Protein AF-A0A3P7IXB2-F1 (afdb_monomer)

Radius of gyration: 16.25 Å; Cα contacts (8 Å, |Δi|>4): 157; chains: 1; bounding box: 38×36×44 Å

Structure (mmCIF, N/CA/C/O backbone):
data_AF-A0A3P7IXB2-F1
#
_entry.id   AF-A0A3P7IXB2-F1
#
loop_
_atom_site.group_PDB
_atom_site.id
_atom_site.type_symbol
_atom_site.label_atom_id
_atom_site.label_alt_id
_atom_site.label_comp_id
_atom_site.label_asym_id
_atom_site.label_entity_id
_atom_site.label_seq_id
_atom_site.pdbx_PDB_ins_code
_atom_site.Cartn_x
_atom_site.Cartn_y
_atom_site.Cartn_z
_atom_site.occupancy
_atom_site.B_iso_or_equiv
_atom_site.auth_seq_id
_atom_site.auth_comp_id
_atom_site.auth_asym_id
_atom_site.auth_atom_id
_atom_site.pdbx_PDB_model_num
ATOM 1 N N . MET A 1 1 ? 11.953 5.520 -25.710 1.00 60.50 1 MET A N 1
ATOM 2 C CA . MET A 1 1 ? 11.787 6.071 -24.340 1.00 60.50 1 MET A CA 1
ATOM 3 C C . MET A 1 1 ? 10.949 7.355 -24.285 1.00 60.50 1 MET A C 1
ATOM 5 O O . MET A 1 1 ? 10.132 7.464 -23.379 1.00 60.50 1 MET A O 1
ATOM 9 N N . THR A 1 2 ? 11.073 8.294 -25.234 1.00 67.38 2 THR A N 1
ATOM 10 C CA . THR A 1 2 ? 10.300 9.560 -25.266 1.00 67.38 2 THR A CA 1
ATOM 11 C C . THR A 1 2 ? 8.777 9.359 -25.219 1.00 67.38 2 THR A C 1
ATOM 13 O O . THR A 1 2 ? 8.088 10.057 -24.486 1.00 67.38 2 THR A O 1
ATOM 16 N N . SER A 1 3 ? 8.253 8.348 -25.917 1.00 66.19 3 SER A N 1
ATOM 17 C CA . SER A 1 3 ? 6.817 8.024 -25.958 1.00 66.19 3 SER A CA 1
ATOM 18 C C . SER A 1 3 ? 6.224 7.598 -24.606 1.00 66.19 3 SER A C 1
ATOM 20 O O . SER A 1 3 ? 5.110 7.994 -24.279 1.00 66.19 3 SER A O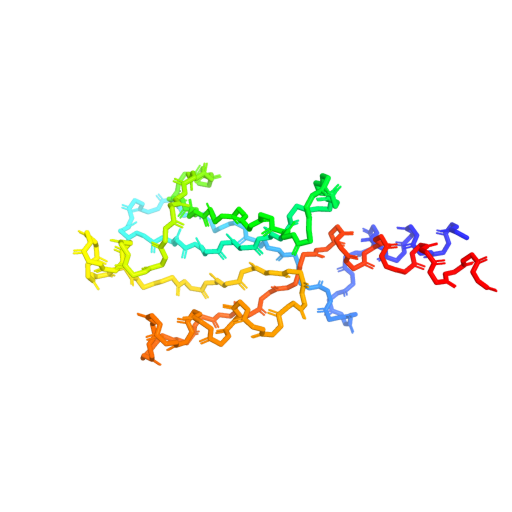 1
ATOM 22 N N . ILE A 1 4 ? 6.965 6.832 -23.795 1.00 65.69 4 ILE A N 1
ATOM 23 C CA . ILE A 1 4 ? 6.534 6.402 -22.450 1.00 65.69 4 ILE A CA 1
ATOM 24 C C . ILE A 1 4 ? 6.483 7.596 -21.497 1.00 65.69 4 ILE A C 1
ATOM 26 O O . ILE A 1 4 ? 5.548 7.729 -20.709 1.00 65.69 4 ILE A O 1
ATOM 30 N N . LYS A 1 5 ? 7.475 8.486 -21.597 1.00 66.81 5 LYS A N 1
ATOM 31 C CA . LYS A 1 5 ? 7.547 9.692 -20.775 1.00 66.81 5 LYS A CA 1
ATOM 32 C C . LYS A 1 5 ? 6.380 10.639 -21.076 1.00 66.81 5 LYS A C 1
ATOM 34 O O . LYS A 1 5 ? 5.683 11.039 -20.152 1.00 66.81 5 LYS A O 1
ATOM 39 N N . ILE A 1 6 ? 6.091 10.865 -22.361 1.00 70.19 6 ILE A N 1
ATOM 40 C CA . ILE A 1 6 ? 4.933 11.653 -22.809 1.00 70.19 6 ILE A CA 1
ATOM 41 C C . ILE A 1 6 ? 3.620 11.047 -22.294 1.00 70.19 6 ILE A C 1
ATOM 43 O O . ILE A 1 6 ? 2.797 11.768 -21.740 1.00 70.19 6 ILE A O 1
ATOM 47 N N . ARG A 1 7 ? 3.429 9.724 -22.415 1.00 65.88 7 ARG A N 1
ATOM 48 C CA . ARG A 1 7 ? 2.219 9.049 -21.906 1.00 65.88 7 ARG A CA 1
ATOM 49 C C . ARG A 1 7 ? 2.036 9.223 -20.404 1.00 65.88 7 ARG A C 1
ATOM 51 O O . ARG A 1 7 ? 0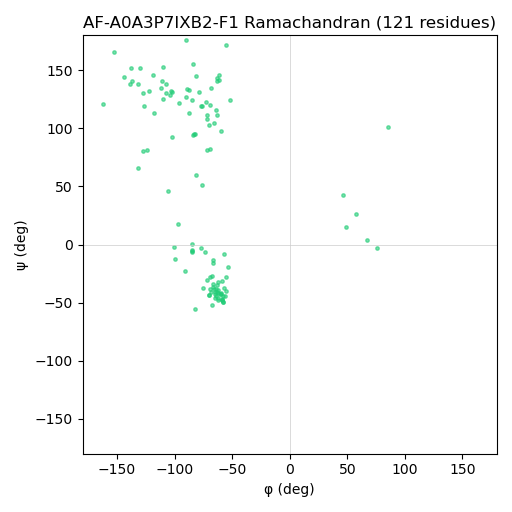.936 9.502 -19.952 1.00 65.88 7 ARG A O 1
ATOM 58 N N . SER A 1 8 ? 3.122 9.095 -19.647 1.00 65.50 8 SER A N 1
ATOM 59 C CA . SER A 1 8 ? 3.113 9.344 -18.209 1.00 65.50 8 SER A CA 1
ATOM 60 C C . SER A 1 8 ? 2.671 10.776 -17.896 1.00 65.50 8 SER A C 1
ATOM 62 O O . SER A 1 8 ? 1.822 10.994 -17.037 1.00 65.50 8 SER A O 1
ATOM 64 N N . GLU A 1 9 ? 3.242 11.762 -18.583 1.00 70.69 9 GLU A N 1
ATOM 65 C CA . GLU A 1 9 ? 2.979 13.186 -18.347 1.00 70.69 9 GLU A CA 1
ATOM 66 C C . GLU A 1 9 ? 1.561 13.612 -18.763 1.00 70.69 9 GLU A C 1
ATOM 68 O O . GLU A 1 9 ? 1.003 14.516 -18.148 1.00 70.6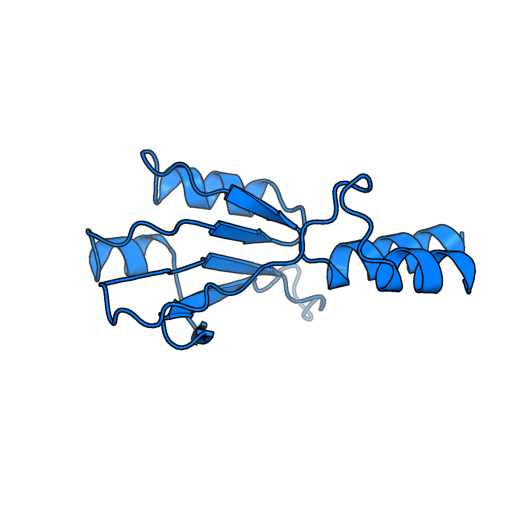9 9 GLU A O 1
ATOM 73 N N . GLN A 1 10 ? 0.950 12.929 -19.736 1.00 73.00 10 GLN A N 1
ATOM 74 C CA . GLN A 1 10 ? -0.388 13.240 -20.252 1.00 73.00 10 GLN A CA 1
ATOM 75 C C . GLN A 1 10 ? -1.538 13.021 -19.254 1.00 73.00 10 GLN A C 1
ATOM 77 O O . GLN A 1 10 ? -2.626 13.531 -19.510 1.00 73.00 10 GLN A O 1
ATOM 82 N N . GLN A 1 11 ? -1.326 12.289 -18.148 1.00 67.38 11 GLN A N 1
ATOM 83 C CA . GLN A 1 11 ? -2.366 11.966 -17.150 1.00 67.38 11 GLN A CA 1
ATOM 84 C C . GLN A 1 11 ? -3.682 11.487 -17.792 1.00 67.38 11 GLN A C 1
ATOM 86 O O . GLN A 1 11 ? -4.778 11.921 -17.427 1.00 67.38 11 GLN A O 1
ATOM 91 N N . ASN A 1 12 ? -3.582 10.632 -18.809 1.00 69.31 12 ASN A N 1
ATOM 92 C CA . ASN A 1 12 ? -4.743 10.253 -19.592 1.00 69.31 12 ASN A CA 1
ATOM 93 C C . ASN A 1 12 ? -5.666 9.336 -18.778 1.00 69.31 12 ASN A C 1
ATOM 95 O O . ASN A 1 12 ? -5.382 8.161 -18.620 1.00 69.31 12 ASN A O 1
ATOM 99 N N . SER A 1 13 ? -6.826 9.834 -18.348 1.00 66.12 13 SER A N 1
ATOM 100 C CA . SER A 1 13 ? -7.796 9.058 -17.555 1.00 66.12 13 SER A CA 1
ATOM 101 C C . SER A 1 13 ? -8.232 7.707 -18.157 1.00 66.12 13 SER A C 1
ATOM 103 O O . SER A 1 13 ? -8.723 6.850 -17.420 1.00 66.12 13 SER A O 1
ATOM 105 N N . SER A 1 14 ? -8.052 7.490 -19.467 1.00 66.25 14 SER A N 1
ATOM 106 C CA . SER A 1 14 ? -8.372 6.227 -20.142 1.00 66.25 14 SER A CA 1
ATOM 107 C C . SER A 1 14 ? -7.261 5.171 -20.074 1.00 66.25 14 SER A C 1
ATOM 109 O O . SER A 1 14 ? -7.470 4.061 -20.555 1.00 66.25 14 SER A O 1
ATOM 111 N N . ASP A 1 15 ? -6.075 5.494 -19.551 1.00 61.31 15 ASP A N 1
ATOM 112 C CA . ASP A 1 15 ? -4.938 4.563 -19.478 1.00 61.31 15 ASP A CA 1
ATOM 113 C C . ASP A 1 15 ? -4.970 3.641 -18.244 1.00 61.31 15 ASP A C 1
ATOM 115 O O . ASP A 1 15 ? -4.151 2.730 -18.128 1.00 61.31 15 ASP A O 1
ATOM 119 N N . GLY A 1 16 ? -5.928 3.857 -17.336 1.00 54.59 16 GLY A N 1
ATOM 120 C CA . GLY A 1 16 ? -6.079 3.088 -16.100 1.00 54.59 16 GLY A CA 1
ATOM 121 C C . GLY A 1 16 ? -5.063 3.440 -15.007 1.00 54.59 16 GLY A C 1
ATOM 122 O O . GLY A 1 16 ? -5.179 2.929 -13.893 1.00 54.59 16 GLY A O 1
ATOM 123 N N . ILE A 1 17 ? -4.112 4.341 -15.271 1.00 55.78 17 ILE A N 1
ATOM 124 C CA . ILE A 1 17 ? -3.150 4.857 -14.297 1.00 55.78 17 ILE A CA 1
ATOM 125 C C . ILE A 1 17 ? -3.826 5.982 -13.521 1.00 55.78 17 ILE A C 1
ATOM 127 O O . ILE A 1 17 ? -3.843 7.149 -13.914 1.00 55.78 17 ILE A O 1
ATOM 131 N N . ARG A 1 18 ? -4.386 5.634 -12.364 1.00 54.28 18 ARG A N 1
ATOM 132 C CA . ARG A 1 18 ? -4.942 6.628 -11.445 1.00 54.28 18 ARG A CA 1
ATOM 133 C C . ARG A 1 18 ? -3.833 7.181 -10.558 1.00 54.28 18 ARG A C 1
ATOM 135 O O . ARG A 1 18 ? -3.127 6.436 -9.886 1.00 54.28 18 ARG A O 1
ATOM 142 N N . VAL A 1 19 ? -3.680 8.502 -10.567 1.00 51.81 19 VAL A N 1
ATOM 143 C CA . VAL A 1 19 ? -2.853 9.211 -9.587 1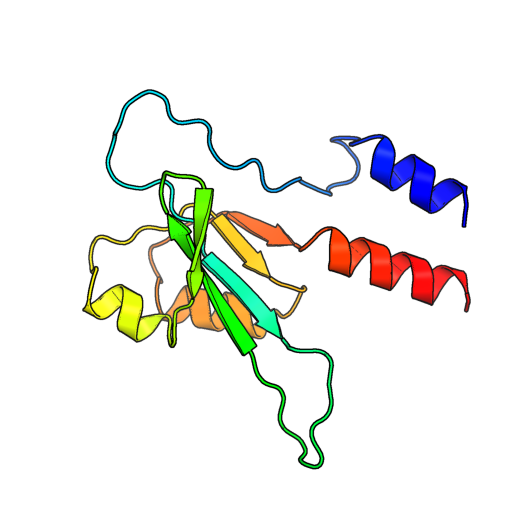.00 51.81 19 VAL A CA 1
ATOM 144 C C . VAL A 1 19 ? -3.541 9.090 -8.229 1.00 51.81 19 VAL A C 1
ATOM 146 O O . VAL A 1 19 ? -4.754 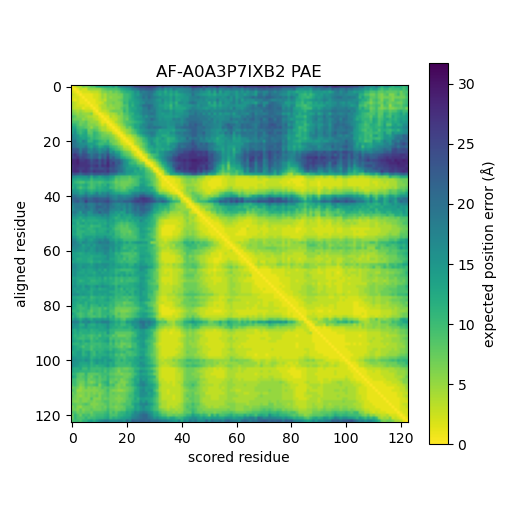9.288 -8.145 1.00 51.81 19 VAL A O 1
ATOM 149 N N . LEU A 1 20 ? -2.775 8.766 -7.181 1.00 48.78 20 LEU A N 1
ATOM 150 C CA . LEU A 1 20 ? -3.223 8.943 -5.801 1.00 48.78 20 LEU A CA 1
ATOM 151 C C . LEU A 1 20 ? -3.522 10.433 -5.614 1.00 48.78 20 LEU A C 1
ATOM 153 O O . LEU A 1 20 ? -2.611 11.243 -5.438 1.00 48.78 20 LEU A O 1
ATOM 157 N N . ASN A 1 21 ? -4.794 10.799 -5.724 1.00 47.41 21 ASN A N 1
ATOM 158 C CA . ASN A 1 21 ? -5.238 12.149 -5.441 1.00 47.41 21 ASN A CA 1
ATOM 159 C C . ASN A 1 21 ? -5.419 12.246 -3.937 1.00 47.41 21 ASN A C 1
ATOM 161 O O . ASN A 1 21 ? -6.465 11.884 -3.403 1.00 47.41 21 ASN A O 1
ATOM 165 N N . LEU A 1 22 ? -4.374 12.733 -3.274 1.00 46.66 22 LEU A N 1
ATOM 166 C CA . LEU A 1 22 ? -4.438 13.098 -1.869 1.00 46.66 22 LEU A CA 1
ATOM 167 C C . LEU A 1 22 ? -5.627 14.041 -1.668 1.00 46.66 22 LEU A C 1
ATOM 169 O O . LEU A 1 22 ? -5.811 15.026 -2.393 1.00 46.66 22 LEU A O 1
ATOM 173 N N . ALA A 1 23 ? -6.511 13.655 -0.760 1.00 45.28 23 ALA A N 1
ATOM 174 C CA . ALA A 1 23 ? -7.786 14.316 -0.609 1.00 45.28 23 ALA A CA 1
ATOM 175 C C . ALA A 1 23 ? -7.582 15.698 0.028 1.00 45.28 23 ALA A C 1
ATOM 177 O O . ALA A 1 23 ? -7.275 15.807 1.211 1.00 45.28 23 ALA A O 1
ATOM 178 N N . GLN A 1 24 ? -7.822 16.764 -0.742 1.00 46.47 24 GLN A N 1
ATOM 179 C CA . GLN A 1 24 ? -7.857 18.134 -0.222 1.00 46.47 24 GLN A CA 1
ATOM 180 C C . GLN A 1 24 ? -9.118 18.349 0.623 1.00 46.47 24 GLN A C 1
ATOM 182 O O . GLN A 1 24 ? -10.118 18.894 0.154 1.00 46.47 24 GLN A O 1
ATOM 187 N N . ASP A 1 25 ? -9.099 17.914 1.879 1.00 45.78 25 ASP A N 1
ATOM 188 C CA . ASP A 1 25 ? -10.199 18.187 2.797 1.00 45.78 25 ASP A CA 1
ATOM 189 C C . ASP A 1 25 ? -10.010 19.532 3.511 1.00 45.78 25 ASP A C 1
ATOM 191 O O . ASP A 1 25 ? -9.117 19.709 4.338 1.00 45.78 25 ASP A O 1
ATOM 195 N N . LYS A 1 26 ? -10.894 20.491 3.213 1.00 47.62 26 LYS A N 1
ATOM 196 C CA . LYS A 1 26 ? -10.984 21.786 3.910 1.00 47.62 26 LYS A CA 1
ATOM 197 C C . LYS A 1 26 ? -11.835 21.724 5.191 1.00 47.62 26 LYS A C 1
ATOM 199 O O . LYS A 1 26 ? -11.938 22.729 5.886 1.00 47.62 26 LYS A O 1
ATOM 204 N N . SER A 1 27 ? -12.467 20.587 5.503 1.00 45.38 27 SER A N 1
ATOM 205 C CA . SER A 1 27 ? -13.545 20.491 6.503 1.00 45.38 27 SER A CA 1
ATOM 206 C C . SER A 1 27 ? -13.138 19.955 7.884 1.00 45.38 27 SER A C 1
ATOM 208 O O . SER A 1 27 ? -13.965 19.912 8.791 1.00 45.38 27 SER A O 1
ATOM 210 N N . GLY A 1 28 ? -11.879 19.560 8.105 1.00 42.00 28 GLY A N 1
ATOM 211 C CA . GLY A 1 28 ? -11.414 19.110 9.430 1.00 42.00 28 GLY A CA 1
ATOM 212 C C . GLY A 1 28 ? -12.029 17.784 9.927 1.00 42.00 28 GLY A C 1
ATOM 213 O O . GLY A 1 28 ? -11.702 17.329 11.033 1.00 42.00 28 GLY A O 1
ATOM 214 N N . GLY A 1 29 ? -12.855 17.115 9.114 1.00 40.84 29 GLY A N 1
ATOM 215 C CA . GLY A 1 29 ? -13.511 15.839 9.408 1.00 40.84 29 GLY A CA 1
ATOM 216 C C . GLY A 1 29 ? -12.523 14.697 9.662 1.00 40.84 29 GLY A C 1
ATOM 217 O O . GLY A 1 29 ? -11.405 14.672 9.156 1.00 40.84 29 GLY A O 1
ATOM 218 N N . LYS A 1 30 ? -12.861 13.766 10.559 1.00 45.62 30 LYS A N 1
ATOM 219 C CA . LYS A 1 30 ? -11.992 12.661 11.012 1.00 45.62 30 LYS A CA 1
ATOM 220 C C . LYS A 1 30 ? -11.754 11.578 9.935 1.00 45.62 30 LYS A C 1
ATOM 222 O O . LYS A 1 30 ? -12.580 10.704 9.763 1.00 45.62 30 LYS A O 1
ATOM 227 N N . PHE A 1 31 ? -10.558 11.640 9.326 1.00 47.31 31 PHE A N 1
ATOM 228 C CA . PHE A 1 31 ? -9.776 10.604 8.616 1.00 47.31 31 PHE A CA 1
ATOM 229 C C . PHE A 1 31 ? -10.101 10.381 7.128 1.00 47.31 31 PHE A C 1
ATOM 231 O O . PHE A 1 31 ? -11.014 9.651 6.756 1.00 47.31 31 PHE A O 1
ATOM 238 N N . LEU A 1 32 ? -9.253 10.948 6.269 1.00 57.47 32 LEU A N 1
ATOM 239 C CA . LEU A 1 32 ? -8.958 10.436 4.932 1.00 57.47 32 LEU A CA 1
ATOM 240 C C . LEU A 1 32 ? -7.603 9.748 5.047 1.00 57.47 32 LEU A C 1
ATOM 242 O O . LEU A 1 32 ? -6.582 10.422 5.035 1.00 57.47 32 LEU A O 1
ATOM 246 N N . ALA A 1 33 ? -7.597 8.444 5.306 1.00 69.38 33 ALA A N 1
ATOM 247 C CA . ALA A 1 33 ? -6.359 7.722 5.549 1.00 69.38 33 ALA A CA 1
ATOM 248 C C . ALA A 1 33 ? -6.159 6.651 4.486 1.00 69.38 33 ALA A C 1
ATOM 250 O O . ALA A 1 33 ? -6.948 5.718 4.383 1.00 69.38 33 ALA A O 1
ATOM 251 N N . GLY A 1 34 ? -5.146 6.818 3.650 1.00 84.31 34 GLY A N 1
ATOM 252 C CA . GLY A 1 34 ? -4.659 5.759 2.778 1.00 84.31 34 GLY A CA 1
ATOM 253 C C . GLY A 1 34 ? -3.681 4.866 3.535 1.00 84.31 34 GLY A C 1
ATOM 254 O O . GLY A 1 34 ? -3.053 5.296 4.506 1.00 84.31 34 GLY A O 1
ATOM 255 N N . VAL A 1 35 ? -3.541 3.629 3.083 1.00 90.06 35 VAL A N 1
ATOM 256 C CA . VAL A 1 35 ? -2.443 2.742 3.472 1.00 90.06 35 VAL A CA 1
ATOM 257 C C . VAL A 1 35 ? -1.559 2.543 2.252 1.00 90.06 35 VAL A C 1
ATOM 259 O O . VAL A 1 35 ? -2.080 2.305 1.169 1.00 90.06 35 VAL A O 1
ATOM 262 N N . ALA A 1 36 ? -0.245 2.635 2.416 1.00 90.19 36 ALA A N 1
ATOM 263 C CA . ALA A 1 36 ? 0.719 2.288 1.384 1.00 90.19 36 ALA A CA 1
ATOM 264 C C . ALA A 1 36 ? 1.668 1.211 1.911 1.00 90.19 36 ALA A C 1
ATOM 266 O O . ALA A 1 36 ? 2.186 1.350 3.018 1.00 90.19 36 ALA A O 1
ATOM 267 N N . ILE A 1 37 ? 1.879 0.155 1.129 1.00 91.62 37 ILE A N 1
ATOM 268 C CA . ILE A 1 37 ? 2.868 -0.889 1.408 1.00 91.62 37 ILE A CA 1
ATOM 269 C C . ILE A 1 37 ? 3.745 -1.044 0.179 1.00 91.62 37 ILE A C 1
ATOM 271 O O . ILE A 1 37 ? 3.230 -1.175 -0.929 1.00 91.62 37 ILE A O 1
ATOM 275 N N . ASP A 1 38 ? 5.051 -1.022 0.391 1.00 88.81 38 ASP A N 1
ATOM 276 C CA . ASP A 1 38 ? 6.041 -1.155 -0.670 1.00 88.81 38 ASP A CA 1
ATOM 277 C C . ASP A 1 38 ? 7.181 -2.048 -0.194 1.00 88.81 38 ASP A C 1
ATOM 279 O O . ASP A 1 38 ? 7.617 -1.919 0.956 1.00 88.81 38 ASP A O 1
ATOM 283 N N . ASP A 1 39 ? 7.667 -2.950 -1.044 1.00 87.06 39 ASP A N 1
ATOM 284 C CA . ASP A 1 39 ? 8.878 -3.694 -0.727 1.00 87.06 39 ASP A CA 1
ATOM 285 C C . ASP A 1 39 ? 10.132 -2.869 -1.051 1.00 87.06 39 ASP A C 1
ATOM 287 O O . ASP A 1 39 ? 10.192 -2.054 -1.971 1.00 87.06 39 ASP A O 1
ATOM 291 N N . THR A 1 40 ? 11.173 -3.016 -0.237 1.00 78.38 40 THR A N 1
ATOM 292 C CA . THR A 1 40 ? 12.455 -2.407 -0.553 1.00 78.38 40 THR A CA 1
ATOM 293 C C . THR A 1 40 ? 13.122 -3.257 -1.623 1.00 78.38 40 THR A C 1
ATOM 295 O O . THR A 1 40 ? 13.484 -4.412 -1.369 1.00 78.38 40 THR A O 1
ATOM 298 N N . PHE A 1 41 ? 13.387 -2.664 -2.786 1.00 66.06 41 PHE A N 1
ATOM 299 C CA . PHE A 1 41 ? 14.317 -3.226 -3.761 1.00 66.06 41 PHE A CA 1
ATOM 300 C C . PHE A 1 41 ? 15.744 -3.149 -3.213 1.00 66.06 41 PHE A C 1
ATOM 302 O O . PHE A 1 41 ? 16.503 -2.234 -3.513 1.00 66.06 41 PHE A O 1
ATOM 309 N N . ASN A 1 42 ? 16.102 -4.117 -2.378 1.00 56.84 42 ASN A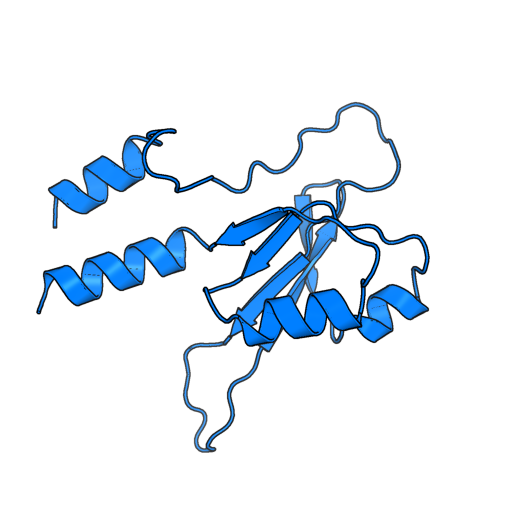 N 1
ATOM 310 C CA . ASN A 1 42 ? 17.472 -4.554 -2.193 1.00 56.84 42 ASN A CA 1
ATOM 311 C C . ASN A 1 42 ? 17.456 -5.923 -1.534 1.00 56.84 42 ASN A C 1
ATOM 313 O O . ASN A 1 42 ? 16.934 -6.117 -0.437 1.00 56.84 42 ASN A O 1
ATOM 317 N N . ILE A 1 43 ? 18.057 -6.873 -2.237 1.00 55.16 43 ILE A N 1
ATOM 318 C CA . ILE A 1 43 ? 18.413 -8.167 -1.690 1.00 55.16 43 ILE A CA 1
ATOM 319 C C . ILE A 1 43 ? 19.472 -7.831 -0.647 1.00 55.16 43 ILE A C 1
ATOM 321 O O . ILE A 1 43 ? 20.592 -7.439 -0.981 1.00 55.16 43 ILE A O 1
ATOM 325 N N . THR A 1 44 ? 19.096 -7.873 0.626 1.00 62.50 44 THR A N 1
ATOM 326 C CA . THR A 1 44 ? 20.098 -7.896 1.689 1.00 62.50 44 THR A CA 1
ATOM 327 C C . THR A 1 44 ? 21.047 -9.079 1.424 1.00 62.50 44 THR A C 1
ATOM 329 O O . THR A 1 44 ? 20.779 -9.927 0.575 1.00 62.50 44 THR A O 1
ATOM 332 N N . GLN A 1 45 ? 22.153 -9.216 2.158 1.00 75.69 45 GLN A N 1
ATOM 333 C CA . GLN A 1 45 ? 22.964 -10.447 2.064 1.00 75.69 45 GLN A CA 1
ATOM 334 C C . GLN A 1 45 ? 22.168 -11.736 2.387 1.00 75.69 45 GLN A C 1
ATOM 336 O O . GLN A 1 45 ? 22.671 -12.842 2.213 1.00 75.69 45 GLN A O 1
ATOM 341 N N . TYR A 1 46 ? 20.930 -11.589 2.864 1.00 75.00 46 TYR A N 1
ATOM 342 C CA . TYR A 1 46 ? 19.986 -12.646 3.156 1.00 75.00 46 TYR A CA 1
ATOM 343 C C . TYR A 1 46 ? 18.817 -12.637 2.161 1.00 75.00 46 TYR A C 1
ATOM 345 O O . TYR A 1 46 ? 18.398 -11.595 1.654 1.00 75.00 46 TYR A O 1
ATOM 353 N N . ASN A 1 47 ? 18.219 -13.811 1.957 1.00 76.00 47 ASN A N 1
ATOM 354 C CA . ASN A 1 47 ? 17.036 -14.003 1.115 1.00 76.00 47 ASN A CA 1
ATOM 355 C C . ASN A 1 47 ? 15.740 -13.516 1.798 1.00 76.00 47 ASN A C 1
ATOM 357 O O . ASN A 1 47 ? 14.764 -14.259 1.878 1.00 76.00 47 ASN A O 1
ATOM 361 N N . PHE A 1 48 ? 15.716 -12.283 2.307 1.00 76.38 48 PHE A N 1
ATOM 362 C CA . PHE A 1 48 ? 14.491 -11.621 2.757 1.00 76.38 48 PHE A CA 1
ATOM 363 C C . PHE A 1 48 ? 14.372 -10.218 2.155 1.00 76.38 48 PHE A C 1
ATOM 365 O O . PHE A 1 48 ? 15.376 -9.568 1.853 1.00 76.38 48 PHE A O 1
ATOM 372 N N . ARG A 1 49 ? 13.127 -9.761 1.984 1.00 80.31 49 ARG A N 1
ATOM 373 C CA . ARG A 1 49 ? 12.775 -8.394 1.582 1.00 80.31 49 ARG A CA 1
ATOM 374 C C . ARG A 1 49 ? 12.119 -7.685 2.758 1.00 80.31 49 ARG A C 1
ATOM 376 O O . ARG A 1 49 ? 11.349 -8.305 3.488 1.00 80.31 49 ARG A O 1
ATOM 383 N N . LEU A 1 50 ? 12.432 -6.408 2.938 1.00 85.25 50 LEU A N 1
ATOM 384 C CA . LEU A 1 50 ? 11.752 -5.559 3.909 1.00 85.25 50 LEU A CA 1
ATOM 385 C C . LEU A 1 50 ? 10.552 -4.904 3.226 1.00 85.25 50 LEU A C 1
ATOM 387 O O . LEU A 1 50 ? 10.700 -4.383 2.127 1.00 85.25 50 LEU A O 1
ATOM 391 N N . ALA A 1 51 ? 9.388 -4.915 3.869 1.00 88.25 51 ALA A N 1
ATOM 392 C CA . ALA A 1 51 ? 8.241 -4.124 3.439 1.00 88.25 51 ALA A CA 1
ATOM 393 C C . ALA A 1 51 ? 8.120 -2.883 4.328 1.00 88.25 51 ALA A C 1
ATOM 395 O O . ALA A 1 51 ? 8.174 -2.986 5.554 1.00 88.25 51 ALA A O 1
ATOM 396 N N . ALA A 1 52 ? 7.971 -1.715 3.713 1.00 90.12 52 ALA A N 1
ATOM 397 C CA . ALA A 1 52 ? 7.681 -0.466 4.394 1.00 90.12 52 ALA A CA 1
ATOM 398 C C . ALA A 1 52 ? 6.173 -0.214 4.354 1.00 90.12 52 ALA A C 1
ATOM 400 O O . ALA A 1 52 ? 5.577 -0.129 3.281 1.00 90.12 52 ALA A O 1
ATOM 401 N N . LEU A 1 53 ? 5.565 -0.075 5.530 1.00 91.44 53 LEU A N 1
ATOM 402 C CA . LEU A 1 53 ? 4.163 0.286 5.687 1.00 91.44 53 LEU A CA 1
ATOM 403 C C . LEU A 1 53 ? 4.061 1.757 6.100 1.00 91.44 53 LEU A C 1
ATOM 405 O O . LEU A 1 53 ? 4.730 2.233 7.018 1.00 91.44 53 LEU A O 1
ATOM 409 N N . MET A 1 54 ? 3.188 2.483 5.414 1.00 90.81 54 MET A N 1
ATOM 410 C CA . MET A 1 54 ? 2.925 3.889 5.664 1.00 90.81 54 MET A CA 1
ATOM 411 C C . MET A 1 54 ? 1.422 4.140 5.734 1.00 90.81 54 MET A C 1
ATOM 413 O O . MET A 1 54 ? 0.644 3.639 4.922 1.00 90.81 54 MET A O 1
ATOM 417 N N . VAL A 1 55 ? 1.013 4.958 6.698 1.00 88.69 55 VAL A N 1
ATOM 418 C CA . VAL A 1 55 ? -0.360 5.439 6.845 1.00 88.69 55 VAL A CA 1
ATOM 419 C C . VAL A 1 55 ? -0.384 6.921 6.520 1.00 88.69 55 VAL A C 1
ATOM 421 O O . VAL A 1 55 ? 0.352 7.701 7.122 1.00 88.69 55 VAL A O 1
ATOM 424 N N . ALA A 1 56 ? -1.236 7.322 5.583 1.00 84.38 56 ALA A N 1
ATOM 425 C CA . ALA A 1 56 ? -1.465 8.735 5.324 1.00 84.38 56 ALA A CA 1
ATOM 426 C C . ALA A 1 56 ? -2.410 9.313 6.387 1.00 84.38 56 ALA A C 1
ATOM 428 O O . ALA A 1 56 ? -3.463 8.739 6.678 1.00 84.38 56 ALA A O 1
ATOM 429 N N . ASP A 1 57 ? -2.039 10.450 6.972 1.00 73.50 57 ASP A N 1
ATOM 430 C CA . ASP A 1 57 ? -2.939 11.243 7.802 1.00 73.50 57 ASP A CA 1
ATOM 431 C C . ASP A 1 57 ? -3.711 12.283 6.970 1.00 73.50 57 ASP A C 1
ATOM 433 O O . ASP A 1 57 ? -3.489 12.464 5.778 1.00 73.50 57 ASP A O 1
ATOM 437 N N . LYS A 1 58 ? -4.628 13.012 7.613 1.00 71.31 58 LYS A N 1
ATOM 438 C CA . LYS A 1 58 ? -5.464 14.027 6.944 1.00 71.31 58 LYS A CA 1
ATOM 439 C C . LYS A 1 58 ? -4.706 15.248 6.417 1.00 71.31 58 LYS A C 1
ATOM 441 O O . LYS A 1 58 ? -5.313 16.113 5.797 1.00 71.31 58 LYS A O 1
ATOM 446 N N . LYS A 1 59 ? -3.452 15.419 6.827 1.00 71.19 59 LYS A N 1
ATOM 447 C CA . LYS A 1 59 ? -2.595 16.527 6.399 1.00 71.19 59 LYS A CA 1
ATOM 448 C C . LYS A 1 59 ? -1.691 16.079 5.256 1.00 71.19 59 LYS A C 1
ATOM 450 O O . LYS A 1 59 ? -0.658 16.707 5.034 1.00 71.19 59 LYS A O 1
ATOM 455 N N . ASP A 1 60 ? -2.049 14.970 4.610 1.00 70.44 60 ASP A N 1
ATOM 456 C CA . ASP A 1 60 ? -1.281 14.323 3.558 1.00 70.44 60 ASP A CA 1
ATOM 457 C C . ASP A 1 60 ? 0.135 13.938 4.008 1.00 70.44 60 ASP A C 1
ATOM 459 O O . ASP A 1 60 ? 1.059 13.829 3.202 1.00 70.44 60 ASP A O 1
ATOM 463 N N . ARG A 1 61 ? 0.329 13.719 5.318 1.00 77.06 61 ARG A N 1
ATOM 464 C CA . ARG A 1 61 ? 1.606 13.255 5.861 1.00 77.06 61 ARG A CA 1
ATOM 465 C C . ARG A 1 61 ? 1.607 11.739 5.892 1.00 77.06 61 ARG A C 1
ATOM 467 O O . ARG A 1 61 ? 0.726 11.124 6.489 1.00 77.06 61 ARG A O 1
ATOM 474 N N . GLY A 1 62 ? 2.635 11.151 5.299 1.00 81.69 62 GLY A N 1
ATOM 475 C CA . GLY A 1 62 ? 2.943 9.740 5.466 1.00 81.69 62 GLY A CA 1
ATOM 476 C C . GLY A 1 62 ? 3.595 9.490 6.822 1.00 81.69 62 GLY A C 1
ATOM 477 O O . GLY A 1 62 ? 4.657 10.041 7.107 1.00 81.69 62 GLY A O 1
ATOM 478 N N . LEU A 1 63 ? 2.957 8.680 7.662 1.00 84.50 63 LEU A N 1
ATOM 479 C CA . LEU A 1 63 ? 3.513 8.214 8.927 1.00 84.50 63 LEU A CA 1
ATOM 480 C C . LEU A 1 63 ? 3.968 6.761 8.761 1.00 84.50 63 LEU A C 1
ATOM 482 O O . LEU A 1 63 ? 3.169 5.948 8.288 1.00 84.50 63 LEU A O 1
ATOM 486 N N . PRO A 1 64 ? 5.210 6.415 9.137 1.00 88.00 64 PRO A N 1
ATOM 487 C CA . PRO A 1 64 ? 5.631 5.023 9.148 1.00 88.00 64 PRO A CA 1
ATOM 488 C C . PRO A 1 64 ? 4.782 4.249 10.157 1.00 88.00 64 PRO A C 1
ATOM 490 O O . PRO A 1 64 ? 4.426 4.770 11.218 1.00 88.00 64 PRO A O 1
ATOM 493 N N . ALA A 1 65 ? 4.455 3.012 9.817 1.00 87.44 65 ALA A N 1
ATOM 494 C CA . ALA A 1 65 ? 3.785 2.093 10.715 1.00 87.44 65 ALA A CA 1
ATOM 495 C C . ALA A 1 65 ? 4.403 0.704 10.584 1.00 87.44 65 ALA A C 1
ATOM 497 O O . ALA A 1 65 ? 4.919 0.346 9.529 1.00 87.44 65 ALA A O 1
ATOM 498 N N . ASP A 1 66 ? 4.330 -0.067 11.663 1.00 84.94 66 ASP A N 1
ATOM 499 C CA . ASP A 1 66 ? 4.964 -1.382 11.710 1.00 84.94 66 ASP A CA 1
ATOM 500 C C . ASP A 1 66 ? 4.076 -2.435 11.040 1.00 84.94 66 ASP A C 1
ATOM 502 O O . ASP A 1 66 ? 4.480 -3.101 10.093 1.00 84.94 66 ASP A O 1
ATOM 506 N N . GLU A 1 67 ? 2.827 -2.563 11.505 1.00 88.25 67 GLU A N 1
ATOM 507 C CA . GLU A 1 67 ? 1.933 -3.648 11.096 1.00 88.25 67 GLU A CA 1
ATOM 508 C C . GLU A 1 67 ? 0.468 -3.209 10.988 1.00 88.25 67 GLU A C 1
ATOM 510 O O . GLU A 1 67 ? -0.055 -2.454 11.815 1.00 88.25 67 GLU A O 1
ATOM 515 N N . LEU A 1 68 ? -0.243 -3.775 10.007 1.00 87.44 68 LEU A N 1
ATOM 516 C CA . LEU A 1 68 ? -1.667 -3.517 9.762 1.00 87.44 68 LEU A CA 1
ATOM 517 C C . LEU A 1 68 ? -2.558 -3.878 10.959 1.00 87.44 68 LEU A C 1
ATOM 519 O O . LEU A 1 68 ? -3.458 -3.116 11.320 1.00 87.44 68 LEU A O 1
ATOM 523 N N . PHE A 1 69 ? -2.292 -5.015 11.606 1.00 88.19 69 PHE A N 1
ATOM 524 C CA . PHE A 1 69 ? -3.045 -5.457 12.783 1.00 88.19 69 PHE A CA 1
ATOM 525 C C . PHE A 1 69 ? -2.833 -4.533 13.980 1.00 88.19 69 PHE A C 1
ATOM 527 O O . PHE A 1 69 ? -3.778 -4.244 14.715 1.00 88.19 69 PHE A O 1
ATOM 534 N N . THR A 1 70 ? -1.617 -4.016 14.144 1.00 87.75 70 THR A N 1
ATOM 535 C CA . THR A 1 70 ? -1.295 -3.049 15.194 1.00 87.75 70 THR A CA 1
ATOM 536 C C . THR A 1 70 ? -2.050 -1.741 14.974 1.00 87.75 70 THR A C 1
ATOM 538 O O . THR A 1 70 ? -2.666 -1.234 15.913 1.00 87.75 70 THR A O 1
ATOM 541 N N . ILE A 1 71 ? -2.129 -1.251 13.731 1.00 86.88 71 ILE A N 1
ATOM 542 C CA . ILE A 1 71 ? -2.963 -0.086 13.394 1.00 86.88 71 ILE A CA 1
ATOM 543 C C . ILE A 1 71 ? -4.425 -0.348 13.763 1.00 86.88 71 ILE A C 1
ATOM 545 O O . ILE A 1 71 ? -5.033 0.475 14.443 1.00 86.88 71 ILE A O 1
ATOM 549 N N . LYS A 1 72 ? -4.990 -1.496 13.366 1.00 86.56 72 LYS A N 1
ATOM 550 C CA . LYS A 1 72 ? -6.387 -1.842 13.672 1.00 86.56 72 LYS A CA 1
ATOM 551 C C . LYS A 1 72 ? -6.640 -1.980 15.176 1.00 86.56 72 LYS A C 1
ATOM 553 O O . LYS A 1 72 ? -7.711 -1.614 15.646 1.00 86.56 72 LYS A O 1
ATOM 558 N N . LYS A 1 73 ? -5.666 -2.475 15.942 1.00 87.75 73 LYS A N 1
ATOM 559 C CA . LYS A 1 73 ? -5.756 -2.601 17.403 1.00 87.75 73 LYS A CA 1
ATOM 560 C C . LYS A 1 73 ? -5.730 -1.241 18.104 1.00 87.75 73 LYS A C 1
ATOM 562 O O . LYS A 1 73 ? -6.504 -1.029 19.031 1.00 87.75 73 LYS A O 1
ATOM 567 N N . ILE A 1 74 ? -4.848 -0.335 17.676 1.00 86.31 74 ILE A N 1
ATOM 568 C CA . ILE A 1 74 ? -4.705 1.007 18.269 1.00 86.31 74 ILE A CA 1
ATOM 569 C C . ILE A 1 74 ? -5.857 1.920 17.824 1.00 86.31 74 ILE A C 1
ATOM 571 O O . ILE A 1 74 ? -6.375 2.703 18.617 1.00 86.31 74 ILE A O 1
ATOM 575 N N . PHE A 1 75 ? -6.292 1.787 16.571 1.00 85.31 75 PHE A N 1
ATOM 576 C CA . PHE A 1 75 ? -7.383 2.551 15.978 1.00 85.31 75 PHE A CA 1
ATOM 577 C C . PHE A 1 75 ? -8.421 1.612 15.334 1.00 85.31 75 PHE A C 1
ATOM 579 O O . PHE A 1 75 ? -8.448 1.464 14.112 1.00 85.31 75 PHE A O 1
ATOM 586 N N . PRO A 1 76 ? -9.332 1.003 16.118 1.00 86.38 76 PRO A N 1
ATOM 587 C CA . PRO A 1 76 ? -10.365 0.103 15.591 1.00 86.38 76 PRO A CA 1
ATOM 588 C C . PRO A 1 76 ? -11.289 0.756 14.561 1.00 86.38 76 PRO A C 1
ATOM 590 O O . PRO A 1 76 ? -11.717 0.103 13.612 1.00 86.38 76 PRO A O 1
ATOM 593 N N . GLU A 1 77 ? -11.531 2.058 14.694 1.00 85.81 77 GLU A N 1
ATOM 594 C CA . GLU A 1 77 ? -12.340 2.861 13.767 1.00 85.81 77 GLU A CA 1
ATOM 595 C C . GLU A 1 77 ? -11.594 3.227 12.472 1.00 85.81 77 GLU A C 1
ATOM 597 O O . GLU A 1 77 ? -12.146 3.880 11.585 1.00 85.81 77 GLU A O 1
ATOM 602 N N . PHE A 1 78 ? -10.317 2.847 12.352 1.00 85.06 78 PHE A N 1
ATOM 603 C CA . PHE A 1 78 ? -9.520 3.120 11.167 1.00 85.06 78 PHE A CA 1
ATOM 604 C C . PHE A 1 78 ? -10.122 2.410 9.953 1.00 85.06 78 PHE A C 1
ATOM 606 O O . PHE A 1 78 ? -10.108 1.179 9.844 1.00 85.06 78 PHE A O 1
ATOM 613 N N . LYS A 1 79 ? -10.661 3.214 9.034 1.00 86.19 79 LYS A N 1
ATOM 614 C CA . LYS A 1 79 ? -11.301 2.767 7.799 1.00 86.19 79 LYS A CA 1
ATOM 615 C C . LYS A 1 79 ? -10.628 3.437 6.604 1.00 86.19 79 LYS A C 1
ATOM 617 O O . LYS A 1 79 ? -11.119 4.462 6.121 1.00 86.19 79 LYS A O 1
ATOM 622 N N . PRO A 1 80 ? -9.481 2.905 6.151 1.00 87.25 80 PRO A N 1
ATOM 623 C CA . PRO A 1 80 ? -8.769 3.497 5.038 1.00 87.25 80 PRO A CA 1
ATOM 624 C C . PRO A 1 80 ? -9.593 3.445 3.755 1.00 87.25 80 PRO A C 1
ATOM 626 O O . PRO A 1 80 ? -10.285 2.459 3.516 1.00 87.25 80 PRO A O 1
ATOM 629 N N . LYS A 1 81 ? -9.544 4.508 2.948 1.00 86.62 81 LYS A N 1
ATOM 630 C CA . LYS A 1 81 ? -10.306 4.591 1.685 1.00 86.62 81 LYS A CA 1
ATOM 631 C C . LYS A 1 81 ? -9.526 4.070 0.487 1.00 86.62 81 LYS A C 1
ATOM 633 O O . LYS A 1 81 ? -10.121 3.693 -0.518 1.00 86.62 81 LYS A O 1
ATOM 638 N N . GLU A 1 82 ? -8.208 4.066 0.603 1.00 86.94 82 GLU A N 1
ATOM 639 C CA . GLU A 1 82 ? -7.277 3.762 -0.472 1.00 86.94 82 GLU A CA 1
ATOM 640 C C . GLU A 1 82 ? -6.180 2.853 0.076 1.00 86.94 82 GLU A C 1
ATOM 642 O O . GLU A 1 82 ? -5.728 3.020 1.214 1.00 86.94 82 GLU A O 1
ATOM 647 N N . PHE A 1 83 ? -5.772 1.885 -0.733 1.00 89.38 83 PHE A N 1
ATOM 648 C CA . PHE A 1 83 ? -4.651 1.001 -0.465 1.00 89.38 83 PHE A CA 1
ATOM 649 C C . PHE A 1 83 ? -3.707 1.050 -1.664 1.00 89.38 83 PHE A C 1
ATOM 651 O O . PHE A 1 83 ? -4.112 0.719 -2.774 1.00 89.38 83 PHE A O 1
ATOM 658 N N . LEU A 1 84 ? -2.469 1.481 -1.452 1.00 88.56 84 LEU A N 1
ATOM 659 C CA . LEU A 1 84 ? -1.439 1.630 -2.471 1.00 88.56 84 LEU A CA 1
ATOM 660 C C . LEU A 1 84 ? -0.378 0.539 -2.305 1.00 88.56 84 LEU A C 1
ATOM 662 O O . LEU A 1 84 ? 0.159 0.368 -1.214 1.00 88.56 84 LEU A O 1
ATOM 666 N N . SER A 1 85 ? -0.041 -0.159 -3.386 1.00 88.31 85 SER A N 1
ATOM 667 C CA . SER A 1 85 ? 1.054 -1.137 -3.397 1.00 88.31 85 SER A CA 1
ATOM 668 C C . SER A 1 85 ? 1.669 -1.301 -4.794 1.00 88.31 85 SER A C 1
ATOM 670 O O . SER A 1 85 ? 1.137 -0.828 -5.804 1.00 88.31 85 SER A O 1
ATOM 672 N N . ASP A 1 86 ? 2.835 -1.926 -4.852 1.00 79.94 86 ASP A N 1
ATOM 673 C CA . ASP A 1 86 ? 3.616 -2.344 -6.012 1.00 79.94 86 ASP A CA 1
ATOM 674 C C . ASP A 1 86 ? 3.149 -3.681 -6.632 1.00 79.94 86 ASP A C 1
ATOM 676 O O . ASP A 1 86 ? 3.909 -4.630 -6.715 1.00 79.94 86 ASP A O 1
ATOM 680 N N . GLU A 1 87 ? 1.895 -3.790 -7.090 1.00 70.50 87 GLU A N 1
ATOM 681 C CA . GLU A 1 87 ? 1.325 -5.010 -7.732 1.00 70.50 87 GLU A CA 1
ATOM 682 C C . GLU A 1 87 ? 1.567 -6.343 -6.971 1.00 70.50 87 GLU A C 1
ATOM 684 O O . GLU A 1 87 ? 1.343 -7.435 -7.495 1.00 70.50 87 GLU A O 1
ATOM 689 N N . ALA A 1 88 ? 1.971 -6.285 -5.702 1.00 78.19 88 ALA A N 1
ATOM 690 C CA . ALA A 1 88 ? 2.181 -7.445 -4.859 1.00 78.19 88 ALA A CA 1
ATOM 691 C C . ALA A 1 88 ? 0.838 -7.861 -4.252 1.00 78.19 88 ALA A C 1
ATOM 693 O O . ALA A 1 88 ? 0.402 -7.357 -3.215 1.00 78.19 88 ALA A O 1
ATOM 694 N N . LEU A 1 89 ? 0.157 -8.806 -4.911 1.00 80.62 89 LEU A N 1
ATOM 695 C CA . LEU A 1 89 ? -1.165 -9.278 -4.482 1.00 80.62 89 LEU A CA 1
ATOM 696 C C . LEU A 1 89 ? -1.172 -9.791 -3.029 1.00 80.62 89 LEU A C 1
ATOM 698 O O . LEU A 1 89 ? -2.190 -9.680 -2.349 1.00 80.62 89 LEU A O 1
ATOM 702 N N . SER A 1 90 ? -0.035 -10.291 -2.530 1.00 87.75 90 SER A N 1
ATOM 703 C CA . SER A 1 90 ? 0.145 -10.670 -1.124 1.00 87.75 90 SER A CA 1
ATOM 704 C C . SER A 1 90 ? -0.156 -9.519 -0.162 1.00 87.75 90 SER A C 1
ATOM 706 O O . SER A 1 90 ? -0.908 -9.721 0.785 1.00 87.75 90 SER A O 1
ATOM 708 N N . PHE A 1 91 ? 0.321 -8.300 -0.437 1.00 90.50 91 PHE A N 1
ATOM 709 C CA . PHE A 1 91 ? 0.068 -7.152 0.437 1.00 90.50 91 PHE A CA 1
ATOM 710 C C . PHE A 1 91 ? -1.414 -6.772 0.475 1.00 90.50 91 PHE A C 1
ATOM 712 O O . PHE A 1 91 ? -1.944 -6.449 1.538 1.00 90.50 91 PHE A O 1
ATOM 719 N N . TYR A 1 92 ? -2.112 -6.850 -0.663 1.00 89.25 92 TYR A N 1
ATOM 720 C CA . TYR A 1 92 ? -3.552 -6.590 -0.692 1.00 89.25 92 TYR A CA 1
ATOM 721 C C . TYR A 1 9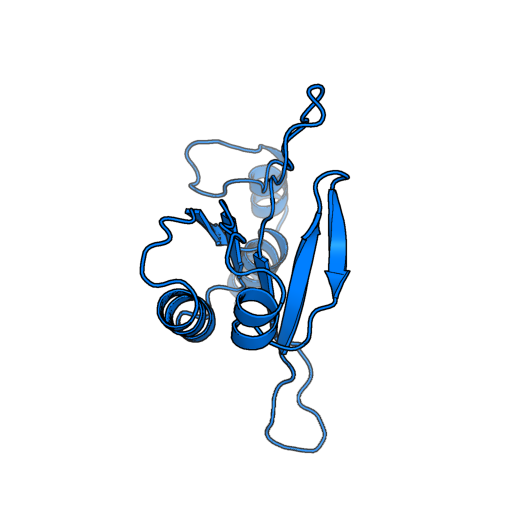2 ? -4.354 -7.684 0.026 1.00 89.25 92 TYR A C 1
ATOM 723 O O . TYR A 1 92 ? -5.312 -7.382 0.739 1.00 89.25 92 TYR A O 1
ATOM 731 N N . ASN A 1 93 ? -3.951 -8.948 -0.115 1.00 90.69 93 ASN A N 1
ATOM 732 C CA . ASN A 1 93 ? -4.577 -10.056 0.600 1.00 90.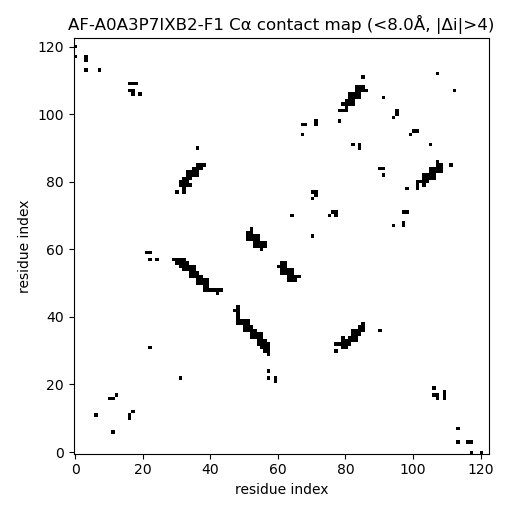69 93 ASN A CA 1
ATOM 733 C C . ASN A 1 93 ? -4.422 -9.889 2.118 1.00 90.69 93 ASN A C 1
ATOM 735 O O . ASN A 1 93 ? -5.419 -9.954 2.836 1.00 90.69 93 ASN A O 1
ATOM 739 N N . ASP A 1 94 ? -3.216 -9.579 2.598 1.00 90.81 94 ASP A N 1
ATOM 740 C CA . ASP A 1 94 ? -2.949 -9.336 4.021 1.00 90.81 94 ASP A CA 1
ATOM 741 C C . ASP A 1 94 ? -3.742 -8.131 4.545 1.00 90.81 94 ASP A C 1
ATOM 743 O O . ASP A 1 94 ? -4.330 -8.173 5.631 1.00 90.81 94 ASP A O 1
ATOM 747 N N . TYR A 1 95 ? -3.859 -7.078 3.733 1.00 92.38 95 TYR A N 1
ATOM 748 C CA . TYR A 1 95 ? -4.745 -5.954 4.016 1.00 92.38 95 TYR A CA 1
ATOM 749 C C . TYR A 1 95 ? -6.207 -6.384 4.176 1.00 92.38 95 TYR A C 1
ATOM 751 O O . TYR A 1 95 ? -6.865 -5.955 5.125 1.00 92.38 95 TYR A O 1
ATOM 759 N N . LYS A 1 96 ? -6.727 -7.255 3.305 1.00 92.81 96 LYS A N 1
ATOM 760 C CA . LYS A 1 96 ? -8.097 -7.774 3.421 1.00 92.81 96 LYS A CA 1
ATOM 761 C C . LYS A 1 96 ? -8.285 -8.677 4.640 1.00 92.81 96 LYS A C 1
ATOM 763 O O . LYS A 1 96 ? -9.389 -8.700 5.173 1.00 92.81 96 LYS A O 1
ATOM 768 N N . VAL A 1 97 ? -7.245 -9.350 5.130 1.00 93.56 97 VAL A N 1
ATOM 769 C CA . VAL A 1 97 ? -7.311 -10.077 6.410 1.00 93.56 97 VAL A CA 1
ATOM 770 C C . VAL A 1 97 ? -7.391 -9.101 7.589 1.00 93.56 97 VAL A C 1
ATOM 772 O O . VAL A 1 97 ? -8.209 -9.293 8.487 1.00 93.56 97 VAL A O 1
ATOM 775 N N . ALA A 1 98 ? -6.594 -8.029 7.584 1.00 91.75 98 ALA A N 1
ATOM 776 C CA . ALA A 1 98 ? -6.610 -7.022 8.650 1.00 91.75 98 ALA A CA 1
ATOM 777 C C . ALA A 1 98 ? -7.868 -6.124 8.627 1.00 91.75 98 ALA A C 1
ATOM 779 O O . ALA A 1 98 ? -8.333 -5.661 9.672 1.00 91.75 98 ALA A O 1
ATOM 780 N N . PHE A 1 99 ? -8.437 -5.884 7.441 1.00 91.88 99 PHE A N 1
ATOM 781 C CA . PHE A 1 99 ? -9.592 -5.013 7.201 1.00 91.88 99 PHE A CA 1
ATOM 782 C C . PHE A 1 99 ? -10.656 -5.706 6.316 1.00 91.88 99 PHE A C 1
ATOM 784 O O . PHE A 1 99 ? -10.928 -5.256 5.194 1.00 91.88 99 PHE A O 1
ATOM 791 N N . PRO A 1 100 ? -11.307 -6.780 6.804 1.00 92.00 100 PRO A N 1
ATOM 792 C CA . PRO A 1 100 ? -12.182 -7.630 5.985 1.00 92.00 100 PRO A CA 1
ATOM 793 C C . PRO A 1 100 ? -13.385 -6.884 5.410 1.00 92.00 100 PRO A C 1
ATOM 795 O O . PRO A 1 100 ? -13.682 -7.003 4.220 1.00 92.00 100 PRO A O 1
ATOM 798 N N . GLU A 1 101 ? -14.018 -6.029 6.210 1.00 90.25 101 GLU A N 1
ATOM 799 C CA . GLU A 1 101 ? -15.203 -5.259 5.811 1.00 90.25 101 GLU A CA 1
ATOM 800 C C . GLU A 1 101 ? -14.873 -3.954 5.070 1.00 90.25 101 GLU A C 1
ATOM 802 O O . GLU A 1 101 ? -15.768 -3.180 4.720 1.00 90.25 101 GLU A O 1
ATOM 807 N N . ASN A 1 102 ? -13.589 -3.658 4.852 1.00 89.62 102 ASN A N 1
ATOM 808 C CA . ASN A 1 102 ? -13.195 -2.426 4.189 1.00 89.62 102 ASN A CA 1
ATOM 809 C C . ASN A 1 102 ? -13.154 -2.585 2.661 1.00 89.62 102 ASN A C 1
ATOM 811 O O . ASN A 1 102 ? -12.558 -3.525 2.134 1.00 89.62 102 ASN A O 1
ATOM 815 N N . ASN A 1 103 ? -13.749 -1.622 1.958 1.00 87.44 103 ASN A N 1
ATOM 816 C CA . ASN A 1 103 ? -13.813 -1.537 0.499 1.00 87.44 103 ASN A CA 1
ATOM 817 C C . ASN A 1 103 ? -12.856 -0.460 -0.027 1.00 87.44 103 ASN A C 1
ATOM 819 O O . ASN A 1 103 ? -13.248 0.381 -0.836 1.00 87.44 103 ASN A O 1
ATOM 823 N N . ALA A 1 104 ? -11.620 -0.446 0.477 1.00 88.31 104 ALA A N 1
ATOM 824 C CA . ALA A 1 104 ? -10.614 0.487 -0.005 1.00 88.31 104 ALA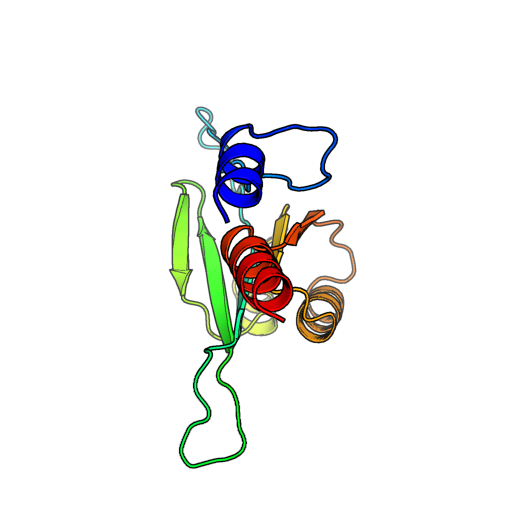 A CA 1
ATOM 825 C C . ALA A 1 104 ? -10.326 0.265 -1.494 1.00 88.31 104 ALA A C 1
ATOM 827 O O . ALA A 1 104 ? -10.253 -0.873 -1.969 1.00 88.31 104 ALA A O 1
ATOM 828 N N . LEU A 1 105 ? -10.129 1.366 -2.214 1.00 86.50 105 LEU A N 1
ATOM 829 C CA . LEU A 1 105 ? -9.691 1.343 -3.599 1.00 86.50 105 LEU A CA 1
ATOM 830 C C . LEU A 1 105 ? -8.237 0.862 -3.661 1.00 86.50 105 LEU A C 1
ATOM 832 O O . LEU A 1 105 ? -7.356 1.497 -3.081 1.00 86.50 105 LEU A O 1
ATOM 836 N N . LEU A 1 106 ? -7.992 -0.241 -4.370 1.00 85.88 106 LEU A N 1
ATOM 837 C CA . LEU A 1 106 ? -6.640 -0.696 -4.688 1.00 85.88 106 LEU A CA 1
ATOM 838 C C . LEU A 1 106 ? -6.036 0.227 -5.753 1.00 85.88 106 LEU A C 1
ATOM 840 O O . LEU A 1 106 ? -6.592 0.398 -6.839 1.00 85.88 106 LEU A O 1
ATOM 844 N N . LEU A 1 107 ? -4.896 0.814 -5.422 1.00 84.19 107 LEU A N 1
ATOM 845 C CA . LEU A 1 107 ? -4.110 1.699 -6.261 1.00 84.19 107 LEU A CA 1
ATOM 846 C C . LEU A 1 107 ? -2.728 1.089 -6.480 1.00 84.19 107 LEU A C 1
ATOM 848 O O . LEU A 1 107 ? -2.150 0.472 -5.585 1.00 84.19 107 LEU A O 1
ATOM 852 N N . PHE A 1 108 ? -2.175 1.323 -7.665 1.00 81.38 108 PHE A N 1
ATOM 853 C CA . PHE A 1 108 ? -0.825 0.896 -8.007 1.00 81.38 108 PHE A CA 1
ATOM 854 C C . PHE A 1 108 ? 0.118 2.088 -8.059 1.00 81.38 108 PHE A C 1
ATOM 856 O O . PHE A 1 108 ? -0.217 3.152 -8.588 1.00 81.38 108 PHE A O 1
ATOM 863 N N . CYS A 1 109 ? 1.324 1.909 -7.523 1.00 78.00 109 CYS A N 1
ATOM 864 C CA . CYS A 1 109 ? 2.324 2.964 -7.532 1.00 78.00 109 CYS A CA 1
ATOM 865 C C . CYS A 1 109 ? 2.744 3.307 -8.969 1.00 78.00 109 CYS A C 1
ATOM 867 O O . CYS A 1 109 ? 3.369 2.511 -9.674 1.00 78.00 109 CYS A O 1
ATOM 869 N N . ARG A 1 110 ? 2.449 4.541 -9.398 1.00 76.94 110 ARG A N 1
ATOM 870 C CA . ARG A 1 110 ? 2.822 5.047 -10.727 1.00 76.94 110 ARG A CA 1
ATOM 871 C C . ARG A 1 110 ? 4.328 4.965 -10.972 1.00 76.94 110 ARG A C 1
ATOM 873 O O . ARG A 1 110 ? 4.734 4.662 -12.089 1.00 76.94 110 ARG A O 1
ATOM 880 N N . PHE A 1 111 ? 5.153 5.211 -9.952 1.00 78.88 111 PHE A N 1
ATOM 881 C CA . PHE A 1 111 ? 6.603 5.056 -10.076 1.00 78.88 111 PHE A CA 1
ATOM 882 C C . PHE A 1 111 ? 6.969 3.616 -10.462 1.00 78.88 111 PHE A C 1
ATOM 884 O O . PHE A 1 111 ? 7.686 3.425 -11.442 1.00 78.88 111 PHE A O 1
ATOM 891 N N . HIS A 1 112 ? 6.403 2.609 -9.789 1.00 78.69 112 HIS A N 1
ATOM 892 C CA . HIS A 1 112 ? 6.651 1.197 -10.098 1.00 78.69 112 HIS A CA 1
ATOM 893 C C . HIS A 1 112 ? 6.148 0.781 -11.482 1.00 78.69 112 HIS A C 1
ATOM 895 O O . HIS A 1 112 ? 6.875 0.100 -12.213 1.00 78.69 112 HIS A O 1
ATOM 901 N N . ILE A 1 113 ? 4.969 1.256 -11.897 1.00 79.94 113 ILE A N 1
ATOM 902 C CA . ILE A 1 113 ? 4.457 1.042 -13.261 1.00 79.94 113 ILE A CA 1
ATOM 903 C C . ILE A 1 113 ? 5.444 1.605 -14.291 1.00 79.94 113 ILE A C 1
ATOM 905 O O . ILE A 1 113 ? 5.847 0.907 -15.225 1.00 79.94 113 ILE A O 1
ATOM 909 N N . LEU A 1 114 ? 5.889 2.850 -14.100 1.00 80.75 114 LEU A N 1
ATOM 910 C CA . LEU A 1 114 ? 6.808 3.516 -15.023 1.00 80.75 114 LEU A CA 1
ATOM 911 C C . LEU A 1 114 ? 8.166 2.825 -15.089 1.00 80.75 114 LEU A C 1
ATOM 913 O O . LEU A 1 114 ? 8.683 2.619 -16.186 1.00 80.75 114 LEU A O 1
ATOM 917 N N . GLN A 1 115 ? 8.736 2.442 -13.946 1.00 82.31 115 GLN A N 1
ATOM 918 C CA . GLN A 1 115 ? 9.998 1.702 -13.913 1.00 82.31 115 GLN A CA 1
ATOM 919 C C . GLN A 1 115 ? 9.875 0.369 -14.656 1.00 82.31 115 GLN A C 1
ATOM 921 O O . GLN A 1 115 ? 10.749 0.021 -15.449 1.00 82.31 115 GLN A O 1
ATOM 926 N N . THR A 1 116 ? 8.768 -0.351 -14.470 1.00 82.12 116 THR A N 1
ATOM 927 C CA . THR A 1 116 ? 8.504 -1.608 -15.181 1.00 82.12 116 THR A CA 1
ATOM 928 C C . THR A 1 116 ? 8.409 -1.405 -16.689 1.00 82.12 116 THR A C 1
ATOM 930 O O . THR A 1 116 ? 9.055 -2.133 -17.441 1.00 82.12 116 THR A O 1
ATOM 933 N N . TRP A 1 117 ? 7.682 -0.386 -17.149 1.00 82.81 117 TRP A N 1
ATOM 934 C CA . TRP A 1 117 ? 7.595 -0.061 -18.575 1.00 82.81 117 TRP A CA 1
ATOM 935 C C . TRP A 1 117 ? 8.946 0.338 -19.170 1.00 82.81 117 TRP A C 1
ATOM 937 O O . TRP A 1 117 ? 9.281 -0.083 -20.274 1.00 82.81 117 TRP A O 1
ATOM 947 N N . LEU A 1 118 ? 9.741 1.126 -18.441 1.00 82.44 118 LEU A N 1
ATOM 948 C CA . LEU A 1 118 ? 11.071 1.542 -18.884 1.00 82.44 118 LEU A CA 1
ATOM 949 C C . LEU A 1 118 ? 12.058 0.374 -18.973 1.00 82.44 118 LEU A C 1
ATOM 951 O O . LEU A 1 118 ? 12.918 0.404 -19.850 1.00 82.44 118 LEU A O 1
ATOM 955 N N . ARG A 1 119 ? 11.952 -0.631 -18.094 1.00 82.12 119 ARG A N 1
ATOM 956 C CA . ARG A 1 119 ? 12.753 -1.864 -18.176 1.00 82.12 119 ARG A CA 1
ATOM 957 C C . ARG A 1 119 ? 12.361 -2.695 -19.394 1.00 82.12 119 ARG A C 1
ATOM 959 O O . ARG A 1 119 ? 13.220 -2.960 -20.223 1.00 82.12 119 ARG A O 1
ATOM 966 N N . LYS A 1 120 ? 11.067 -2.991 -19.561 1.00 80.31 120 LYS A N 1
ATOM 967 C CA . LYS A 1 120 ? 10.561 -3.781 -20.698 1.00 80.31 120 LYS A CA 1
ATOM 968 C C . LYS A 1 120 ? 10.805 -3.130 -22.054 1.00 80.31 120 LYS A C 1
ATOM 970 O O . LYS A 1 120 ? 11.015 -3.817 -23.033 1.00 80.31 120 LYS A O 1
ATOM 975 N N . ALA A 1 121 ? 10.790 -1.802 -22.135 1.00 78.75 121 ALA A N 1
ATOM 976 C CA . ALA A 1 121 ? 11.072 -1.103 -23.389 1.00 78.75 121 ALA A CA 1
ATOM 977 C C . ALA A 1 121 ? 12.558 -1.125 -23.801 1.00 78.75 121 ALA A C 1
ATOM 979 O O . ALA A 1 121 ? 12.889 -0.582 -24.856 1.00 78.75 121 ALA A O 1
ATOM 980 N N . LYS A 1 122 ? 13.451 -1.641 -22.946 1.00 72.31 122 LYS A N 1
ATOM 981 C CA . LYS A 1 122 ? 14.874 -1.856 -23.245 1.00 72.31 122 LYS A CA 1
ATOM 982 C C . LYS A 1 122 ? 15.192 -3.313 -23.606 1.00 72.31 122 LYS A C 1
ATOM 984 O O . LYS A 1 122 ? 16.315 -3.555 -24.039 1.00 72.31 122 LYS A O 1
ATOM 989 N N . GLU A 1 123 ? 14.256 -4.232 -23.368 1.00 65.94 123 GLU A N 1
ATOM 990 C CA . GLU A 1 123 ? 14.299 -5.626 -23.837 1.00 65.94 123 GLU A CA 1
ATOM 991 C C . GLU A 1 123 ? 13.935 -5.682 -25.326 1.00 65.94 123 GLU A C 1
ATOM 993 O O . GLU A 1 123 ? 14.581 -6.475 -26.044 1.00 65.94 123 GLU A O 1
#

Sequence (123 aa):
MTSIKIRSEQQNSSDGIRVLNLAQDKSGGKFLAGVAIDDTFNITQYNFRLAALMVADKKDRGLPADELFTIKKIFPEFKPKEFLSDEALSFYNDYKVAFPENNALLLFCRFHILQTWLRKAKE

Nearest PDB structures (foldseek):
  5aoy-assembly1_A  TM=4.376E-01  e=1.736E-02  Mus musculus
  8wwc-assembly1_C  TM=2.891E-01  e=3.959E-01  synthetic construct
  4zqe-assembly1_B  TM=4.893E-01  e=2.794E+00  Moraxella catarrhalis
  4zqh-assembly1_B  TM=5.013E-01  e=3.183E+00  Moraxella catarrhalis
  1z25-assembly1_A  TM=3.845E-01  e=1.123E+00  Pyrococcus furiosus

Secondary structure (DSSP, 8-state):
-HHHHHHHHTT-GGGS----------S--S---EEEEEE-S---SSS--PEEEEEE-TTSPEEEES-HHHHHHH-TT---SEEEESS-HHHHHHHHHHSTT--PEEEE-HHHHHHHHHHHTT-

Mean predicted aligned error: 9.23 Å

Foldseek 3Di:
DVVLVVVLVVCDPVVVADDPPLDPDPPPDPDQKEKEKEWDPDDDVDPDIDIWIWIQGNVRDTDTDDDLLVCCVVPVVDAHQAYEYAPPVVVVVRNCVSVVPHPHHYHYDPVNVSVVVVVVVVD

Organism: Strongylus vulgaris (NCBI:txid40348)

pLDDT: mean 76.27, std 14.23, range [40.84, 93.56]

Solvent-accessible surface area (backbone atoms only — not comparable to full-atom values): 7592 Å² total; per-residue (Å²): 114,69,67,60,54,51,55,63,72,62,67,48,80,88,73,74,71,65,75,88,72,76,73,87,70,90,75,83,69,93,68,63,25,37,38,38,44,42,71,50,95,53,81,48,104,48,102,56,70,54,71,51,35,32,38,32,41,68,82,75,42,74,38,82,45,91,50,68,60,58,49,40,69,77,36,71,84,69,68,46,57,33,35,36,29,68,84,50,63,66,60,56,52,52,46,40,70,62,37,67,92,56,84,40,46,81,42,57,43,63,68,56,54,50,53,52,51,59,53,59,76,72,110